Protein AF-A0A397I350-F1 (afdb_monomer)

pLDDT: mean 71.5, std 15.01, range [43.03, 94.88]

Solvent-accessible surface area (backbone atoms only — not comparable to full-atom values): 10142 Å² total; per-residue (Å²): 138,78,86,78,77,56,68,68,60,55,52,50,53,50,51,50,51,52,52,53,51,51,56,48,51,50,53,51,50,52,52,51,51,51,51,54,51,53,51,54,49,52,55,50,49,52,50,50,55,54,50,50,52,49,52,60,62,49,50,60,60,52,48,54,55,50,51,53,52,50,52,51,53,52,51,52,52,52,51,52,50,52,50,51,52,48,53,64,70,64,60,70,83,87,69,92,75,95,54,76,67,58,59,55,55,52,58,52,52,68,69,58,64,82,59,59,88,82,38,80,81,61,53,72,74,68,62,76,71,84,76,71,80,68,65,93,42,78,69,55,56,56,69,74,42,55,100,83,58,72,94,60,84,90,72,82,81,95,68,82,92,80,123

Mean predicted aligned error: 22.01 Å

Foldseek 3Di:
DDDPPDPVVVVVVVVVVVVVVVVVVVVVVVVVVVVVVVVVVVVVVVCCVVVVVVVVVVVVVVVVVVVVVVVVVVVVVVVVVVVVVVCVVPPDPDDDDPDVVVVVVVVVVVVVVVCQVPPPVSVVVVPPPPPPPPPPDLVVVVVPDPPPDDSDDDDDDPDDPPD

Sequence (163 aa):
MGPRLDVDSIDLVSRYHLHSSIQQLEREGDALLTSIHVNRAGWGALCVAGGGAYYFAKTSINADRASRYEAELKKKAQLAAIEAEHRRQSQPTKAPSENPNLQRANMARFQSATDDVASPSAEAGHDPAPTRHEPETEAERVLEKGKYEAAQPFRPPRGNRLG

InterPro domains:
  IPR031833 Protein of unknown function DUF4748 [PF15932] (42-85)

Structure (mmCIF, N/CA/C/O backbone):
data_AF-A0A397I350-F1
#
_entry.id   AF-A0A397I350-F1
#
loop_
_atom_site.group_PDB
_atom_site.id
_atom_site.type_symbol
_atom_site.label_atom_id
_atom_site.label_alt_id
_atom_site.label_comp_id
_atom_site.label_asym_id
_atom_site.label_entity_id
_atom_site.label_seq_id
_atom_site.pdbx_PDB_ins_code
_atom_site.Cartn_x
_atom_site.Cartn_y
_atom_site.Cartn_z
_atom_site.occupancy
_atom_site.B_iso_or_equiv
_atom_site.auth_seq_id
_atom_site.auth_comp_id
_atom_site.auth_asym_id
_atom_site.auth_atom_id
_atom_site.pdbx_PDB_model_num
ATOM 1 N N . MET A 1 1 ? 47.555 4.275 -63.536 1.00 43.03 1 MET A N 1
ATOM 2 C CA . MET A 1 1 ? 46.091 4.469 -63.597 1.00 43.03 1 MET A CA 1
ATOM 3 C C . MET A 1 1 ? 45.511 4.019 -62.267 1.00 43.03 1 MET A C 1
ATOM 5 O O . MET A 1 1 ? 45.354 2.827 -62.060 1.00 43.03 1 MET A O 1
ATOM 9 N N . GLY A 1 2 ? 45.334 4.946 -61.324 1.00 50.94 2 GLY A N 1
ATOM 10 C CA . GLY A 1 2 ? 44.678 4.651 -60.046 1.00 50.94 2 GLY A CA 1
ATOM 11 C C . GLY A 1 2 ? 43.160 4.804 -60.192 1.00 50.94 2 GLY A C 1
ATOM 12 O O . GLY A 1 2 ? 42.739 5.703 -60.926 1.00 50.94 2 GLY A O 1
ATOM 13 N N . PRO A 1 3 ? 42.341 3.950 -59.557 1.00 62.75 3 PRO A N 1
ATOM 14 C CA . PRO A 1 3 ? 40.891 4.048 -59.652 1.00 62.75 3 PRO A CA 1
ATOM 15 C C . PRO A 1 3 ? 40.417 5.344 -58.984 1.00 62.75 3 PRO A C 1
ATOM 17 O O . PRO A 1 3 ? 40.676 5.589 -57.807 1.00 62.75 3 PRO A O 1
ATOM 20 N N . ARG A 1 4 ? 39.744 6.195 -59.761 1.00 61.44 4 ARG A N 1
ATOM 21 C CA . ARG A 1 4 ? 39.063 7.394 -59.272 1.00 61.44 4 ARG A CA 1
ATOM 22 C C . ARG A 1 4 ? 37.806 6.903 -58.556 1.00 61.44 4 ARG A C 1
ATOM 24 O O . ARG A 1 4 ? 36.849 6.521 -59.219 1.00 61.44 4 ARG A O 1
ATOM 31 N N . LEU A 1 5 ? 37.863 6.797 -57.229 1.00 65.88 5 LEU A N 1
ATOM 32 C CA . LEU A 1 5 ? 36.687 6.457 -56.431 1.00 65.88 5 LEU A CA 1
ATOM 33 C C . LEU A 1 5 ? 35.623 7.525 -56.681 1.00 65.88 5 LEU A C 1
ATOM 35 O O . LEU A 1 5 ? 35.894 8.720 -56.551 1.00 65.88 5 LEU A O 1
ATOM 39 N N . ASP A 1 6 ? 34.455 7.068 -57.112 1.00 77.56 6 ASP A N 1
ATOM 40 C CA . ASP A 1 6 ? 33.327 7.918 -57.448 1.00 77.56 6 ASP A CA 1
ATOM 41 C C . ASP A 1 6 ? 32.812 8.588 -56.168 1.00 77.56 6 ASP A C 1
ATOM 43 O O . ASP A 1 6 ? 32.525 7.912 -55.174 1.00 77.56 6 ASP A O 1
ATOM 47 N N . VAL A 1 7 ? 32.760 9.918 -56.159 1.00 72.19 7 VAL A N 1
ATOM 48 C CA . VAL A 1 7 ? 32.382 10.725 -54.983 1.00 72.19 7 VAL A CA 1
ATOM 49 C C . VAL A 1 7 ? 30.981 10.370 -54.477 1.00 72.19 7 VAL A C 1
ATOM 51 O O . VAL A 1 7 ? 30.748 10.360 -53.267 1.00 72.19 7 VAL A O 1
ATOM 54 N N . ASP A 1 8 ? 30.096 9.953 -55.380 1.00 79.50 8 ASP A N 1
ATOM 55 C CA . ASP A 1 8 ? 28.738 9.503 -55.068 1.00 79.50 8 ASP A CA 1
ATOM 56 C C . ASP A 1 8 ? 28.724 8.189 -54.273 1.00 79.50 8 ASP A C 1
ATOM 58 O O . ASP A 1 8 ? 27.869 7.969 -53.410 1.00 79.50 8 ASP A O 1
ATOM 62 N N . SER A 1 9 ? 29.715 7.324 -54.507 1.00 80.00 9 SER A N 1
ATOM 63 C CA . SER A 1 9 ? 29.848 6.049 -53.801 1.00 80.00 9 SER A CA 1
ATOM 64 C C . SER A 1 9 ? 30.319 6.249 -52.360 1.00 80.00 9 SER A C 1
ATOM 66 O O . SER A 1 9 ? 29.912 5.504 -51.468 1.00 80.00 9 SER A O 1
ATOM 68 N N . ILE A 1 10 ? 31.150 7.265 -52.117 1.00 76.75 10 ILE A N 1
ATOM 69 C CA . ILE A 1 10 ? 31.602 7.639 -50.771 1.00 76.75 10 ILE A CA 1
ATOM 70 C C . ILE A 1 10 ? 30.438 8.257 -49.981 1.00 76.75 10 ILE A C 1
ATOM 72 O O . ILE A 1 10 ? 30.231 7.919 -48.813 1.00 76.75 10 ILE A O 1
ATOM 76 N N . ASP A 1 11 ? 29.632 9.100 -50.628 1.00 85.75 11 ASP A N 1
ATOM 77 C CA . ASP A 1 11 ? 28.479 9.760 -50.010 1.00 85.75 11 ASP A CA 1
ATOM 78 C C . ASP A 1 11 ? 27.361 8.763 -49.641 1.00 85.75 11 ASP A C 1
ATOM 80 O O . ASP A 1 11 ? 26.754 8.845 -48.571 1.00 85.75 11 ASP A O 1
ATOM 84 N N . LEU A 1 12 ? 27.128 7.740 -50.473 1.00 85.69 12 LEU A N 1
ATOM 85 C CA . LEU A 1 12 ? 26.161 6.676 -50.182 1.00 85.69 12 LEU A CA 1
ATOM 86 C C . LEU A 1 12 ? 26.563 5.820 -48.971 1.00 85.69 12 LEU A C 1
AT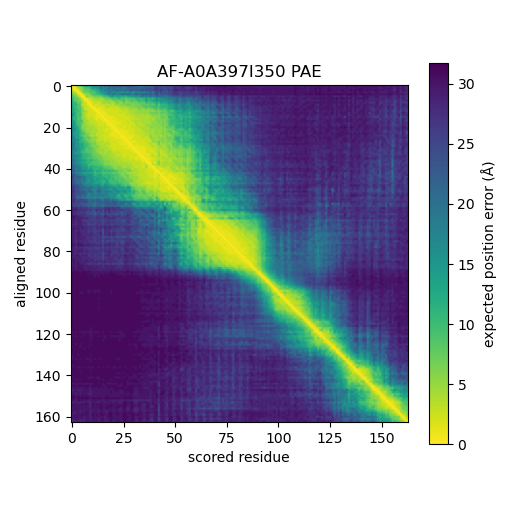OM 88 O O . LEU A 1 12 ? 25.720 5.517 -48.125 1.00 85.69 12 LEU A O 1
ATOM 92 N N . VAL A 1 13 ? 27.844 5.461 -48.863 1.00 88.94 13 VAL A N 1
ATOM 93 C CA . VAL A 1 13 ? 28.375 4.691 -47.726 1.00 88.94 13 VAL A CA 1
ATOM 94 C C . VAL A 1 13 ? 28.292 5.508 -46.436 1.00 88.94 13 VAL A C 1
ATOM 96 O O . VAL A 1 13 ? 27.868 4.989 -45.404 1.00 88.94 13 VAL A O 1
ATOM 99 N N . SER A 1 14 ? 28.613 6.802 -46.502 1.00 89.50 14 SER A N 1
ATOM 100 C CA . SER A 1 14 ? 28.480 7.720 -45.367 1.00 89.50 14 SER A CA 1
ATOM 101 C C . SER A 1 14 ? 27.023 7.841 -44.900 1.00 89.50 14 SER A C 1
ATOM 103 O O . SER A 1 14 ? 26.737 7.700 -43.710 1.00 89.50 14 SER A O 1
ATOM 105 N N . ARG A 1 15 ? 26.072 7.991 -45.837 1.00 91.06 15 ARG A N 1
ATOM 106 C CA . ARG A 1 15 ? 24.629 7.997 -45.536 1.00 91.06 15 ARG A CA 1
ATOM 107 C C . ARG A 1 15 ? 24.144 6.686 -44.921 1.00 91.06 15 ARG A C 1
ATOM 109 O O . ARG A 1 15 ? 23.367 6.722 -43.968 1.00 91.06 15 ARG A O 1
ATOM 116 N N . TYR A 1 16 ? 24.603 5.542 -45.427 1.00 90.50 16 TYR A N 1
ATOM 117 C CA . TYR A 1 16 ? 24.249 4.236 -44.870 1.00 90.50 16 TYR A CA 1
ATOM 118 C C . TYR A 1 16 ? 24.752 4.085 -43.431 1.00 90.50 16 TYR A C 1
ATOM 120 O O . TYR A 1 16 ? 23.990 3.693 -42.547 1.00 90.50 16 TYR A O 1
ATOM 128 N N . HIS A 1 17 ? 26.009 4.460 -43.174 1.00 93.62 17 HIS A N 1
ATOM 129 C CA . HIS A 1 17 ? 26.563 4.434 -41.825 1.00 93.62 17 HIS A CA 1
ATOM 130 C C . HIS A 1 17 ? 25.813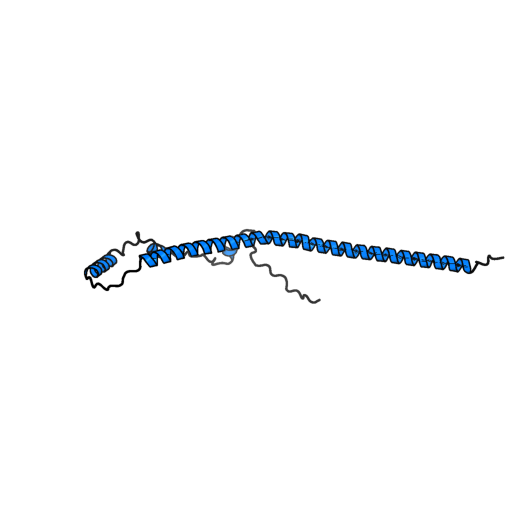 5.374 -40.886 1.00 93.62 17 HIS A C 1
ATOM 132 O O . HIS A 1 17 ? 25.446 4.952 -39.792 1.00 93.62 17 HIS A O 1
ATOM 138 N N . LEU A 1 18 ? 25.503 6.597 -41.322 1.00 88.94 18 LEU A N 1
ATOM 139 C CA . LEU A 1 18 ? 24.728 7.545 -40.526 1.00 88.94 18 LEU A CA 1
ATOM 140 C C . LEU A 1 18 ? 23.350 6.978 -40.156 1.00 88.94 18 LEU A C 1
ATOM 142 O O . LEU A 1 18 ? 22.964 7.015 -38.992 1.00 88.94 18 LEU A O 1
ATOM 146 N N . HIS A 1 19 ? 22.641 6.387 -41.119 1.00 92.31 19 HIS A N 1
ATOM 147 C CA . HIS A 1 19 ? 21.329 5.789 -40.882 1.00 92.31 19 HIS A CA 1
ATOM 148 C C . HIS A 1 19 ? 21.406 4.560 -39.961 1.00 92.31 19 HIS A C 1
ATOM 150 O O . HIS A 1 19 ? 20.576 4.402 -39.069 1.00 92.31 19 HIS A O 1
ATOM 156 N N . SER A 1 20 ? 22.437 3.721 -40.118 1.00 92.06 20 SER A N 1
ATOM 157 C CA . SER A 1 20 ? 22.676 2.576 -39.230 1.00 92.06 20 SER A CA 1
ATOM 158 C C . SER A 1 20 ? 22.976 3.007 -37.789 1.00 92.06 20 SER A C 1
ATOM 160 O O . SER A 1 20 ? 22.449 2.411 -36.851 1.00 92.06 20 SER A O 1
ATOM 162 N N . SER A 1 21 ? 23.743 4.088 -37.611 1.00 92.62 21 SER A N 1
ATOM 163 C CA . SER A 1 21 ? 24.037 4.672 -36.301 1.00 92.62 21 SER A CA 1
ATOM 164 C C . SER A 1 21 ? 22.784 5.254 -35.650 1.00 92.62 21 SER A C 1
ATOM 166 O O . SER A 1 21 ? 22.564 5.036 -34.463 1.00 92.62 21 SER A O 1
ATOM 168 N N . ILE A 1 22 ? 21.926 5.932 -36.421 1.00 89.94 22 ILE A N 1
ATOM 169 C CA . ILE A 1 22 ? 20.642 6.456 -35.931 1.00 89.94 22 ILE A CA 1
ATOM 170 C C . ILE A 1 22 ? 19.735 5.311 -35.466 1.00 89.94 22 ILE A C 1
ATOM 172 O O . ILE A 1 22 ? 19.247 5.340 -34.340 1.00 89.94 22 ILE A O 1
ATOM 176 N N . GLN A 1 23 ? 19.587 4.253 -36.268 1.00 90.94 23 GLN A N 1
ATOM 177 C CA . GLN A 1 23 ? 18.773 3.097 -35.876 1.00 90.94 23 GLN A CA 1
ATOM 178 C C . GLN A 1 23 ? 19.327 2.341 -34.664 1.00 90.94 23 GLN A C 1
ATOM 180 O O . GLN A 1 23 ? 18.581 1.689 -33.932 1.00 90.94 23 GLN A O 1
ATOM 185 N N . GLN A 1 24 ? 20.640 2.373 -34.446 1.00 89.69 24 GLN A N 1
ATOM 186 C CA . GLN A 1 24 ? 21.225 1.782 -33.249 1.00 89.69 24 GLN A CA 1
ATOM 187 C C . GLN A 1 24 ? 20.922 2.621 -32.004 1.00 89.69 24 GLN A C 1
ATOM 189 O O . GLN A 1 24 ? 20.509 2.058 -30.994 1.00 89.69 24 GLN A O 1
ATOM 194 N N . LEU A 1 25 ? 21.020 3.948 -32.108 1.00 89.75 25 LEU A N 1
ATOM 195 C CA . LEU A 1 25 ? 20.675 4.868 -31.022 1.00 89.75 25 LEU A CA 1
ATOM 196 C C . LEU A 1 25 ? 19.192 4.795 -30.636 1.00 89.75 25 LEU A C 1
ATOM 198 O O . LEU A 1 25 ? 18.876 4.825 -29.450 1.00 89.75 25 LEU A O 1
ATOM 202 N N . GLU A 1 26 ? 18.284 4.652 -31.604 1.00 94.06 26 GLU A N 1
ATOM 203 C CA . GLU A 1 26 ? 16.849 4.476 -31.329 1.00 94.06 26 GLU A CA 1
ATOM 204 C C . GLU A 1 26 ? 16.573 3.165 -30.583 1.00 94.06 26 GLU A C 1
ATOM 206 O O . GLU A 1 26 ? 15.888 3.168 -29.563 1.00 94.06 26 GLU A O 1
ATOM 211 N N . ARG A 1 27 ? 17.182 2.050 -31.016 1.00 94.25 27 ARG A N 1
ATOM 212 C CA . ARG A 1 27 ? 17.032 0.751 -30.336 1.00 94.25 27 ARG A CA 1
ATOM 213 C C . ARG A 1 27 ? 17.597 0.760 -28.921 1.00 94.25 27 ARG A C 1
ATOM 215 O O . ARG A 1 27 ? 17.000 0.175 -28.020 1.00 94.25 27 ARG A O 1
ATOM 222 N N . GLU A 1 28 ? 18.743 1.400 -28.723 1.00 94.88 28 GLU A N 1
ATOM 223 C CA . GLU A 1 28 ? 19.330 1.569 -27.395 1.00 94.88 28 GLU A CA 1
ATOM 224 C C . GLU A 1 28 ? 18.443 2.459 -26.515 1.00 94.88 28 GLU A C 1
ATOM 226 O O . GLU A 1 28 ? 18.191 2.119 -25.358 1.00 94.88 28 GLU A O 1
ATOM 231 N N . GLY A 1 29 ? 17.896 3.543 -27.072 1.00 91.94 29 GLY A N 1
ATOM 232 C CA . GLY A 1 29 ? 16.932 4.410 -26.397 1.00 91.94 29 GLY A CA 1
ATOM 233 C C . GLY A 1 29 ? 15.685 3.654 -25.937 1.00 91.94 29 GLY A C 1
ATOM 234 O O . GLY A 1 29 ? 15.343 3.692 -24.753 1.00 91.94 29 GLY A O 1
ATOM 235 N N . ASP A 1 30 ? 15.051 2.903 -26.836 1.00 94.56 30 ASP A N 1
ATOM 236 C CA . ASP A 1 30 ? 13.865 2.099 -26.533 1.00 94.56 30 ASP A CA 1
ATOM 237 C C . ASP A 1 30 ? 14.157 1.021 -25.481 1.00 94.56 30 ASP A C 1
ATOM 239 O O . ASP A 1 30 ? 13.389 0.850 -24.528 1.00 94.56 30 ASP A O 1
ATOM 243 N N . ALA A 1 31 ? 15.303 0.339 -25.588 1.00 92.69 31 ALA A N 1
ATOM 244 C CA . ALA A 1 31 ? 15.728 -0.674 -24.625 1.00 92.69 31 ALA A CA 1
ATOM 245 C C . ALA A 1 31 ? 15.910 -0.081 -23.216 1.00 92.69 31 ALA A C 1
ATOM 247 O O . ALA A 1 31 ? 15.424 -0.642 -22.225 1.00 92.69 31 ALA A O 1
ATOM 248 N N . LEU A 1 32 ? 16.547 1.087 -23.112 1.00 92.56 32 LEU A N 1
ATOM 249 C CA . LEU A 1 32 ? 16.725 1.784 -21.840 1.00 92.56 32 LEU A CA 1
ATOM 250 C C . LEU A 1 32 ? 15.390 2.244 -21.254 1.00 92.56 32 LEU A C 1
ATOM 252 O O . LEU A 1 32 ? 15.148 2.052 -20.058 1.00 92.56 32 LEU A O 1
ATOM 256 N N . LEU A 1 33 ? 14.494 2.781 -22.084 1.00 90.62 33 LEU A N 1
ATOM 257 C CA . LEU A 1 33 ? 13.152 3.152 -21.650 1.00 90.62 33 LEU A CA 1
ATOM 258 C C . LEU A 1 33 ? 12.394 1.929 -21.131 1.00 90.62 33 LEU A C 1
ATOM 260 O O . LEU A 1 33 ? 11.857 1.991 -20.025 1.00 90.62 33 LEU A O 1
ATOM 264 N N . THR A 1 34 ? 12.385 0.799 -21.843 1.00 91.19 34 THR A N 1
ATOM 265 C CA . THR A 1 34 ? 11.743 -0.425 -21.331 1.00 91.19 34 THR A CA 1
ATOM 266 C C . THR A 1 34 ? 12.329 -0.876 -19.996 1.00 91.19 34 THR A C 1
ATOM 268 O O . THR A 1 34 ? 11.560 -1.147 -19.076 1.00 91.19 34 THR A O 1
ATOM 271 N N . SER A 1 35 ? 13.657 -0.868 -19.840 1.00 91.50 35 SER A N 1
ATOM 272 C CA . SER A 1 35 ? 14.339 -1.230 -18.588 1.00 91.50 35 SER A CA 1
ATOM 273 C C . SER A 1 35 ? 13.910 -0.350 -17.402 1.00 91.50 35 SER A C 1
ATOM 275 O O . SER A 1 35 ? 13.582 -0.846 -16.320 1.00 91.50 35 SER A O 1
ATOM 277 N N . ILE A 1 36 ? 13.821 0.967 -17.607 1.00 92.38 36 ILE A N 1
ATOM 278 C CA . ILE A 1 36 ? 13.378 1.916 -16.575 1.00 92.38 36 ILE A CA 1
ATOM 279 C C . ILE A 1 36 ? 11.918 1.662 -16.178 1.00 92.38 36 ILE A C 1
ATOM 281 O O . ILE A 1 36 ? 11.590 1.687 -14.986 1.00 92.38 36 ILE A O 1
ATOM 285 N N . HIS A 1 37 ? 11.039 1.401 -17.151 1.00 91.50 37 HIS A N 1
ATOM 286 C CA . HIS A 1 37 ? 9.624 1.136 -16.888 1.00 91.50 37 HIS A CA 1
ATOM 287 C C . HIS A 1 37 ? 9.414 -0.182 -16.141 1.00 91.50 37 HIS A C 1
ATOM 289 O O . HIS A 1 37 ? 8.668 -0.191 -15.161 1.00 91.50 37 HIS A O 1
ATOM 295 N N . VAL A 1 38 ? 10.090 -1.269 -16.535 1.00 89.38 38 VAL A N 1
ATOM 296 C CA . VAL A 1 38 ? 9.963 -2.561 -15.835 1.00 89.38 38 VAL A CA 1
ATOM 297 C C . VAL A 1 38 ? 10.525 -2.494 -14.418 1.00 89.38 38 VAL A C 1
ATOM 299 O O . VAL A 1 38 ? 9.920 -3.043 -13.501 1.00 89.38 38 VAL A O 1
ATOM 302 N N . ASN A 1 39 ? 11.615 -1.753 -14.204 1.00 92.00 39 ASN A N 1
ATOM 303 C CA . ASN A 1 39 ? 12.181 -1.543 -12.876 1.00 92.00 39 ASN A CA 1
ATOM 304 C C . ASN A 1 39 ? 11.192 -0.762 -11.988 1.00 92.00 39 ASN A C 1
ATOM 306 O O . ASN A 1 39 ? 10.792 -1.243 -10.929 1.00 92.00 39 ASN A O 1
ATOM 310 N N . ARG A 1 40 ? 10.687 0.393 -12.455 1.00 91.50 40 ARG A N 1
ATOM 311 C CA . ARG A 1 40 ? 9.677 1.193 -11.728 1.00 91.50 40 ARG A CA 1
ATOM 312 C C . ARG A 1 40 ? 8.391 0.418 -11.447 1.00 91.50 40 ARG A C 1
ATOM 314 O O . ARG A 1 40 ? 7.862 0.517 -10.341 1.00 91.50 40 ARG A O 1
ATOM 321 N N . ALA A 1 41 ? 7.896 -0.344 -12.419 1.00 91.69 41 ALA A N 1
ATOM 322 C CA . ALA A 1 41 ? 6.716 -1.184 -12.243 1.00 91.69 41 ALA A CA 1
ATOM 323 C C . ALA A 1 41 ? 6.964 -2.296 -11.210 1.00 91.69 41 ALA A C 1
ATOM 325 O O . ALA A 1 41 ? 6.116 -2.516 -10.348 1.00 91.69 41 ALA A O 1
ATOM 326 N N . GLY A 1 42 ? 8.137 -2.939 -11.235 1.00 91.62 42 GLY A N 1
ATOM 327 C CA . GLY A 1 42 ? 8.530 -3.965 -10.266 1.00 91.62 42 GLY A CA 1
ATOM 328 C C . GLY A 1 42 ? 8.585 -3.442 -8.828 1.00 91.62 42 GLY A C 1
ATOM 329 O O . GLY A 1 42 ? 7.985 -4.038 -7.932 1.00 91.62 42 GLY A O 1
ATOM 330 N N . TRP A 1 43 ? 9.220 -2.288 -8.599 1.00 91.75 43 TRP A N 1
ATOM 331 C CA . TRP A 1 43 ? 9.237 -1.648 -7.275 1.00 91.75 43 TRP A CA 1
ATOM 332 C C . TRP A 1 43 ? 7.845 -1.194 -6.825 1.00 91.75 43 TRP A C 1
ATOM 334 O O . TRP A 1 43 ? 7.484 -1.370 -5.661 1.00 91.75 43 TRP A O 1
ATOM 344 N N . GLY A 1 44 ? 7.038 -0.654 -7.743 1.00 93.38 44 GLY A N 1
ATOM 345 C CA . GLY A 1 44 ? 5.647 -0.295 -7.465 1.00 93.38 44 GLY A CA 1
ATOM 346 C C . GLY A 1 44 ? 4.816 -1.500 -7.016 1.00 93.38 44 GLY A C 1
ATOM 347 O O . GLY A 1 44 ? 4.120 -1.427 -6.003 1.00 93.38 44 GLY A O 1
ATOM 348 N N . ALA A 1 45 ? 4.944 -2.632 -7.713 1.00 91.50 45 ALA A N 1
ATOM 349 C CA . ALA A 1 45 ? 4.265 -3.876 -7.365 1.00 91.50 45 ALA A CA 1
ATOM 350 C C . ALA A 1 45 ? 4.702 -4.416 -5.993 1.00 91.50 45 ALA A C 1
ATOM 352 O O . ALA A 1 45 ? 3.849 -4.840 -5.215 1.00 91.50 45 ALA A O 1
ATOM 353 N N . LEU A 1 46 ? 5.997 -4.340 -5.656 1.00 91.06 46 LEU A N 1
ATOM 354 C CA . LEU A 1 46 ? 6.511 -4.744 -4.341 1.00 91.06 46 LEU A CA 1
ATOM 355 C C . LEU A 1 46 ? 5.867 -3.935 -3.203 1.00 91.06 46 LEU A C 1
ATOM 357 O O . LEU A 1 46 ? 5.416 -4.512 -2.211 1.00 91.06 46 LEU A O 1
ATOM 361 N N . CYS A 1 47 ? 5.774 -2.611 -3.357 1.00 90.75 47 CYS A N 1
ATOM 362 C CA . CYS A 1 47 ? 5.138 -1.734 -2.371 1.00 90.75 47 CYS A CA 1
ATOM 363 C C . CYS A 1 47 ? 3.643 -2.027 -2.214 1.00 90.75 47 CYS A C 1
ATOM 365 O O . CYS A 1 47 ? 3.144 -2.073 -1.090 1.00 90.75 47 CYS A O 1
ATOM 367 N N . VAL A 1 48 ? 2.926 -2.247 -3.319 1.00 91.19 48 VAL A N 1
ATOM 368 C CA . VAL A 1 48 ? 1.491 -2.567 -3.287 1.00 91.19 48 VAL A CA 1
ATOM 369 C C . VAL A 1 48 ? 1.248 -3.939 -2.657 1.00 91.19 48 VAL A C 1
ATOM 371 O O . VAL A 1 48 ? 0.372 -4.063 -1.805 1.00 91.19 48 VAL A O 1
ATOM 374 N N . ALA A 1 49 ? 2.045 -4.952 -3.003 1.00 90.06 49 ALA A N 1
ATOM 375 C CA . ALA A 1 49 ? 1.937 -6.287 -2.421 1.00 90.06 49 ALA A CA 1
ATOM 376 C C . ALA A 1 49 ? 2.232 -6.280 -0.909 1.00 90.06 49 ALA A C 1
ATOM 378 O O . ALA A 1 49 ? 1.449 -6.814 -0.122 1.00 90.06 49 ALA A O 1
ATOM 379 N N . GLY A 1 50 ? 3.319 -5.624 -0.482 1.00 86.19 50 GLY A N 1
ATOM 380 C CA . GLY A 1 50 ? 3.681 -5.506 0.934 1.00 86.19 50 GLY A CA 1
ATOM 381 C C . GLY A 1 50 ? 2.706 -4.638 1.739 1.00 86.19 50 GLY A C 1
ATOM 382 O O . GLY A 1 50 ? 2.285 -5.018 2.832 1.00 86.19 50 GLY A O 1
ATOM 383 N N . GLY A 1 51 ? 2.293 -3.494 1.188 1.00 84.62 51 GLY A N 1
ATOM 384 C CA . GLY A 1 51 ? 1.313 -2.596 1.804 1.00 84.62 51 GLY A CA 1
ATOM 385 C C . GLY A 1 51 ? -0.083 -3.216 1.904 1.00 84.62 51 GLY A C 1
ATOM 386 O O . GLY A 1 51 ? -0.749 -3.065 2.928 1.00 84.62 51 GLY A O 1
ATOM 387 N N . GLY A 1 52 ? -0.503 -3.972 0.886 1.00 80.62 52 GLY A N 1
ATOM 388 C CA . GLY A 1 52 ? -1.749 -4.737 0.900 1.00 80.62 52 GLY A CA 1
ATOM 389 C C . GLY A 1 52 ? -1.754 -5.817 1.984 1.00 80.62 52 GLY A C 1
ATOM 390 O O . GLY A 1 52 ? -2.710 -5.908 2.757 1.00 80.62 52 GLY A O 1
ATOM 391 N N . ALA A 1 53 ? -0.656 -6.569 2.117 1.00 75.44 53 ALA A N 1
ATOM 392 C CA . ALA A 1 53 ? -0.494 -7.552 3.189 1.00 75.44 53 ALA A CA 1
ATOM 393 C C . ALA A 1 53 ? -0.520 -6.900 4.586 1.00 75.44 53 ALA A C 1
ATOM 395 O O . ALA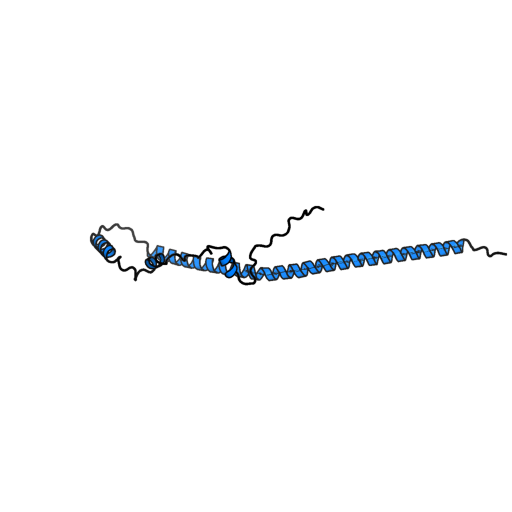 A 1 53 ? -1.161 -7.421 5.500 1.00 75.44 53 ALA A O 1
ATOM 396 N N . TYR A 1 54 ? 0.109 -5.729 4.748 1.00 75.56 54 TYR A N 1
ATOM 397 C CA . TYR A 1 54 ? 0.064 -4.959 5.997 1.00 75.56 54 TYR A CA 1
ATOM 398 C C . TYR A 1 54 ? -1.353 -4.484 6.343 1.00 75.56 54 TYR A C 1
ATOM 400 O O . TYR A 1 54 ? -1.754 -4.548 7.506 1.00 75.56 54 TYR A O 1
ATOM 408 N N . TYR A 1 55 ? -2.127 -4.032 5.352 1.00 73.25 55 TYR A N 1
ATOM 409 C CA . TYR A 1 55 ? -3.496 -3.569 5.576 1.00 73.25 55 TYR A CA 1
ATOM 410 C C . TYR A 1 55 ? -4.393 -4.699 6.090 1.00 73.25 55 TYR A C 1
ATOM 412 O O . TYR A 1 55 ? -5.049 -4.526 7.118 1.00 73.25 55 TYR A O 1
ATOM 420 N N . PHE A 1 56 ? -4.349 -5.870 5.446 1.00 64.81 56 PHE A N 1
ATOM 421 C CA . PHE A 1 56 ? -5.126 -7.039 5.867 1.00 64.81 56 PHE A CA 1
ATOM 422 C C . PHE A 1 56 ? -4.684 -7.569 7.241 1.00 64.81 56 PHE A C 1
ATOM 424 O O . PHE A 1 56 ? -5.518 -7.882 8.091 1.00 64.81 56 PHE A O 1
ATOM 431 N N . ALA A 1 57 ? -3.375 -7.586 7.517 1.00 67.81 57 ALA A N 1
ATOM 432 C CA . ALA A 1 57 ? -2.851 -7.982 8.825 1.00 67.81 57 ALA A CA 1
ATOM 433 C C . ALA A 1 57 ? -3.250 -7.012 9.954 1.00 67.81 57 ALA A C 1
ATOM 435 O O . ALA A 1 57 ? -3.410 -7.425 11.101 1.00 67.81 57 ALA A O 1
ATOM 436 N N . LYS A 1 58 ? -3.434 -5.719 9.657 1.00 60.25 58 LYS A N 1
ATOM 437 C CA . LYS A 1 58 ? -3.818 -4.712 10.658 1.00 60.25 58 LYS A CA 1
ATOM 438 C C . LYS A 1 58 ? -5.321 -4.694 10.950 1.00 60.25 58 LYS A C 1
ATOM 440 O O . LYS A 1 58 ? -5.721 -4.241 12.023 1.00 60.25 58 LYS A O 1
ATOM 445 N N . THR A 1 59 ? -6.154 -5.205 10.039 1.00 60.38 59 THR A N 1
ATOM 446 C CA . THR A 1 59 ? -7.611 -5.270 10.231 1.00 60.38 59 THR A CA 1
ATOM 447 C C . THR A 1 59 ? -7.994 -6.187 11.397 1.00 60.38 59 THR A C 1
ATOM 449 O O . THR A 1 59 ? -8.852 -5.822 12.198 1.00 60.38 59 THR A O 1
ATOM 452 N N . SER A 1 60 ? -7.316 -7.328 11.562 1.00 55.84 60 SER A N 1
ATOM 453 C CA . SER A 1 60 ? -7.605 -8.285 12.644 1.00 55.84 60 SER A CA 1
ATOM 454 C C . SER A 1 60 ? -7.287 -7.732 14.041 1.00 55.84 60 SER A C 1
ATOM 456 O O . SER A 1 60 ? -8.022 -7.989 14.990 1.00 55.84 60 SER A O 1
ATOM 458 N N . ILE A 1 61 ? -6.251 -6.893 14.165 1.00 56.00 61 ILE A N 1
ATOM 459 C CA . ILE A 1 61 ? -5.858 -6.254 15.434 1.00 56.00 61 ILE A CA 1
ATOM 460 C C . ILE A 1 61 ? -6.875 -5.188 15.857 1.00 56.00 61 ILE A C 1
ATOM 462 O O . ILE A 1 61 ? -7.169 -5.030 17.044 1.00 56.00 61 ILE A O 1
ATOM 466 N N . ASN A 1 62 ? -7.411 -4.435 14.894 1.00 59.16 62 ASN A N 1
ATOM 467 C CA . ASN A 1 62 ? -8.400 -3.401 15.184 1.00 59.16 62 ASN A CA 1
ATOM 468 C C . ASN A 1 62 ? -9.781 -4.004 15.483 1.00 59.16 62 ASN A C 1
ATOM 470 O O . ASN A 1 62 ? -10.511 -3.466 16.311 1.00 59.16 62 ASN A O 1
ATOM 474 N N . ALA A 1 63 ? -10.104 -5.146 14.869 1.00 61.00 63 ALA A N 1
ATOM 475 C CA . ALA A 1 63 ? -11.316 -5.905 15.161 1.00 61.00 63 ALA A CA 1
ATOM 476 C C . ALA A 1 63 ? -11.330 -6.438 16.604 1.00 61.00 63 ALA A C 1
ATOM 478 O O . ALA A 1 63 ? -12.355 -6.334 17.274 1.00 61.00 63 ALA A O 1
ATOM 479 N N . ASP A 1 64 ? -10.195 -6.924 17.123 1.00 59.88 64 ASP A N 1
ATOM 480 C CA . ASP A 1 64 ? -10.118 -7.396 18.513 1.00 59.88 64 ASP A CA 1
ATOM 481 C C . ASP A 1 64 ? -10.388 -6.255 19.511 1.00 59.88 64 ASP A C 1
ATOM 483 O O . ASP A 1 64 ? -11.242 -6.382 20.392 1.00 59.88 64 ASP A O 1
ATOM 487 N N . ARG A 1 65 ? -9.764 -5.084 19.310 1.00 63.78 65 ARG A N 1
ATOM 488 C CA . ARG A 1 65 ? 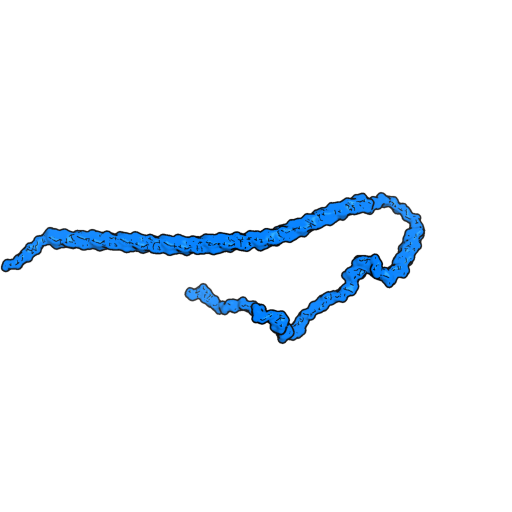-9.995 -3.898 20.161 1.00 63.78 65 ARG A CA 1
ATOM 489 C C . ARG A 1 65 ? -11.418 -3.357 20.049 1.00 63.78 65 ARG A C 1
ATOM 491 O O . ARG A 1 65 ? -11.993 -2.978 21.067 1.00 63.78 65 ARG A O 1
AT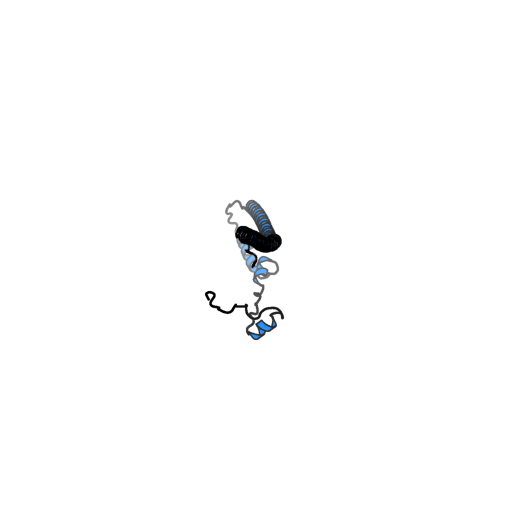OM 498 N N . ALA A 1 66 ? -11.991 -3.348 18.845 1.00 71.50 66 ALA A N 1
ATOM 499 C CA . ALA A 1 66 ? -13.382 -2.958 18.635 1.00 71.50 66 ALA A CA 1
ATOM 500 C C . ALA A 1 66 ? -14.345 -3.919 19.349 1.00 71.50 66 ALA A C 1
ATOM 502 O O . ALA A 1 66 ? -15.252 -3.467 20.040 1.00 71.50 66 ALA A O 1
ATOM 503 N N . SER A 1 67 ? -14.103 -5.233 19.279 1.00 64.31 67 SER A N 1
ATOM 504 C CA . SER A 1 67 ? -14.964 -6.230 19.926 1.00 64.31 67 SER A CA 1
ATOM 505 C C . SER A 1 67 ? -14.952 -6.127 21.457 1.00 64.31 67 SER A C 1
ATOM 507 O O . SER A 1 67 ? -16.007 -6.206 22.089 1.00 64.31 67 SER A O 1
ATOM 509 N N . ARG A 1 68 ? -13.781 -5.874 22.065 1.00 72.00 68 ARG A N 1
ATOM 510 C CA . ARG A 1 68 ? -13.667 -5.632 23.512 1.00 72.00 68 ARG A CA 1
ATOM 511 C C . ARG A 1 68 ? -14.386 -4.354 23.929 1.00 72.00 68 ARG A C 1
ATOM 513 O O . ARG A 1 68 ? -15.136 -4.373 24.902 1.00 72.00 68 ARG A O 1
ATOM 520 N N . TYR A 1 69 ? -14.215 -3.279 23.163 1.00 71.81 69 TYR A N 1
ATOM 521 C CA . TYR A 1 69 ? -14.903 -2.015 23.415 1.00 71.81 69 TYR A CA 1
ATOM 522 C C . TYR A 1 69 ? -16.431 -2.161 23.321 1.00 71.81 69 TYR A C 1
ATOM 524 O O . TYR A 1 69 ? -17.155 -1.696 24.198 1.00 71.81 69 TYR A O 1
ATOM 532 N N . GLU A 1 70 ? -16.935 -2.876 22.312 1.00 73.75 70 GLU A N 1
ATOM 533 C CA . GLU A 1 70 ? -18.366 -3.155 22.165 1.00 73.75 70 GLU A CA 1
ATOM 534 C C . GLU A 1 70 ? -18.922 -4.029 23.296 1.00 73.75 70 GLU A C 1
ATOM 536 O O . GLU A 1 70 ? -20.042 -3.800 23.762 1.00 73.75 70 GLU A O 1
ATOM 541 N N . ALA A 1 71 ? -18.158 -5.020 23.762 1.00 79.19 71 ALA A N 1
ATOM 542 C CA . ALA A 1 71 ? -18.553 -5.862 24.887 1.00 79.19 71 ALA A CA 1
ATOM 543 C C . ALA A 1 71 ? -18.657 -5.057 26.194 1.00 79.19 71 ALA A C 1
ATOM 545 O O . ALA A 1 71 ? -19.617 -5.234 26.950 1.00 79.19 71 ALA A O 1
ATOM 546 N N . GLU A 1 72 ? -17.716 -4.143 26.444 1.00 82.19 72 GLU A N 1
ATOM 547 C CA . GLU A 1 72 ? -17.762 -3.238 27.598 1.00 82.19 72 GLU A CA 1
ATOM 548 C C . GLU A 1 72 ? -18.933 -2.254 27.514 1.00 82.19 72 GLU A C 1
ATOM 550 O O . GLU A 1 72 ? -19.650 -2.066 28.499 1.00 82.19 72 GLU A O 1
ATOM 555 N N . LEU A 1 73 ? -19.196 -1.688 26.333 1.00 86.94 73 LEU A N 1
ATOM 556 C CA . LEU A 1 73 ? -20.349 -0.815 26.100 1.00 86.94 73 LEU A CA 1
ATOM 557 C C . LEU A 1 73 ? -21.677 -1.528 26.366 1.00 86.94 73 LEU A C 1
ATOM 559 O O . LEU A 1 73 ? -22.545 -0.973 27.041 1.00 86.94 73 LEU A O 1
ATOM 563 N N . LYS A 1 74 ? -21.828 -2.769 25.886 1.00 86.12 74 LYS A N 1
ATOM 564 C CA . LYS A 1 74 ? -23.032 -3.582 26.118 1.00 86.12 74 LYS A CA 1
ATOM 565 C C . LYS A 1 74 ? -23.220 -3.904 27.598 1.00 86.12 74 LYS A C 1
ATOM 567 O O . LYS A 1 74 ? -24.323 -3.727 28.111 1.00 86.12 74 LYS A O 1
ATOM 572 N N . LYS A 1 75 ? -22.157 -4.310 28.304 1.00 87.31 75 LYS A N 1
ATOM 573 C CA . LYS A 1 75 ? -22.213 -4.558 29.756 1.00 87.31 75 LYS A CA 1
ATOM 574 C C . LYS A 1 75 ? -22.590 -3.298 30.533 1.00 87.31 75 LYS A C 1
ATOM 576 O O . LYS A 1 75 ? -23.451 -3.353 31.408 1.00 87.31 75 LYS A O 1
ATOM 581 N N . LYS A 1 76 ? -21.995 -2.155 30.185 1.00 88.81 76 LYS A N 1
ATOM 582 C CA . LYS A 1 76 ? -22.308 -0.866 30.811 1.00 88.81 76 LYS A CA 1
ATOM 583 C C . LYS A 1 76 ? -23.763 -0.457 30.573 1.00 88.81 76 LYS A C 1
ATOM 585 O O . LYS A 1 76 ? -24.419 -0.006 31.506 1.00 88.81 76 LYS A O 1
ATOM 590 N N . ALA A 1 77 ? -24.279 -0.645 29.359 1.00 88.94 77 ALA A N 1
ATOM 591 C CA . ALA A 1 77 ? -25.675 -0.357 29.037 1.00 88.94 77 ALA A CA 1
ATOM 592 C C . ALA A 1 77 ? -26.652 -1.258 29.815 1.00 88.94 77 ALA A C 1
ATOM 594 O O . ALA A 1 77 ? -27.648 -0.764 30.337 1.00 88.94 77 ALA A O 1
ATOM 595 N N . GLN A 1 78 ? -26.347 -2.554 29.945 1.00 88.12 78 GLN A N 1
ATOM 596 C CA . GLN A 1 78 ? -27.160 -3.497 30.724 1.00 88.12 78 GLN A CA 1
ATOM 597 C C . GLN A 1 78 ? -27.188 -3.134 32.213 1.00 88.12 78 GLN A C 1
ATOM 599 O O . GLN A 1 78 ? -28.260 -3.084 32.809 1.00 88.12 78 GLN A O 1
ATOM 604 N N . LEU A 1 79 ? -26.032 -2.814 32.802 1.00 87.81 79 LEU A N 1
ATOM 605 C CA . LEU A 1 79 ? -25.959 -2.377 34.199 1.00 87.81 79 LEU A CA 1
ATOM 606 C C . LEU A 1 79 ? -26.713 -1.067 34.433 1.00 87.81 79 LEU A C 1
ATOM 608 O O . LEU A 1 79 ? -27.442 -0.960 35.412 1.00 87.81 79 LEU A O 1
ATOM 612 N N . ALA A 1 80 ? -26.594 -0.097 33.522 1.00 87.19 80 ALA A N 1
ATOM 613 C CA . ALA A 1 80 ? -27.330 1.161 33.619 1.00 87.19 80 ALA A CA 1
ATOM 614 C C . ALA A 1 80 ? -28.854 0.955 33.535 1.00 87.19 80 ALA A C 1
ATOM 616 O O . ALA A 1 80 ? -29.602 1.639 34.232 1.00 87.19 80 ALA A O 1
ATOM 617 N N . ALA A 1 81 ? -29.322 0.007 32.716 1.00 83.69 81 ALA A N 1
ATOM 618 C CA . ALA A 1 81 ? -30.739 -0.343 32.638 1.00 83.69 81 ALA A CA 1
ATOM 619 C C . ALA A 1 81 ? -31.242 -0.962 33.953 1.00 83.69 81 ALA A C 1
ATOM 621 O O . ALA A 1 81 ? -32.256 -0.515 34.486 1.00 83.69 81 ALA A O 1
ATOM 622 N N . ILE A 1 82 ? -30.490 -1.910 34.520 1.00 86.25 82 ILE A N 1
ATOM 623 C CA . ILE A 1 82 ? -30.821 -2.535 35.808 1.00 86.25 82 ILE A CA 1
ATOM 624 C C . ILE A 1 82 ? -30.780 -1.498 36.941 1.00 86.25 82 ILE A C 1
ATOM 626 O O . ILE A 1 82 ? -31.678 -1.477 37.779 1.00 86.25 82 ILE A O 1
ATOM 630 N N . GLU A 1 83 ? -29.794 -0.591 36.961 1.00 82.62 83 GLU A N 1
ATOM 631 C CA . GLU A 1 83 ? -29.740 0.494 37.952 1.00 82.62 83 GLU A CA 1
ATOM 632 C C . GLU A 1 83 ? -30.947 1.430 37.814 1.00 82.62 83 GLU A C 1
ATOM 634 O O . GLU A 1 83 ? -31.524 1.839 38.819 1.00 82.62 83 GLU A O 1
ATOM 639 N N . ALA A 1 84 ? -31.371 1.761 36.592 1.00 83.12 84 ALA A N 1
ATOM 640 C CA . ALA A 1 84 ? -32.543 2.601 36.364 1.00 83.12 84 ALA A CA 1
ATOM 641 C C . ALA A 1 84 ? -33.844 1.922 36.825 1.00 83.12 84 ALA A C 1
ATOM 643 O O . ALA A 1 84 ? -34.691 2.580 37.433 1.00 83.12 84 ALA A O 1
ATOM 644 N N . GLU A 1 85 ? -34.000 0.620 36.580 1.00 81.25 85 GLU A N 1
ATOM 645 C CA . GLU A 1 85 ? -35.131 -0.173 37.075 1.00 81.25 85 GLU A CA 1
ATOM 646 C C . GLU A 1 85 ? -35.119 -0.271 38.601 1.00 81.25 85 GLU A C 1
ATOM 648 O O . GLU A 1 85 ? -36.125 0.028 39.248 1.00 81.25 85 GLU A O 1
ATOM 653 N N . HIS A 1 86 ? -33.961 -0.572 39.190 1.00 79.94 86 HIS A N 1
ATOM 654 C CA . HIS A 1 86 ? -33.802 -0.612 40.636 1.00 79.94 86 HIS A CA 1
ATOM 655 C C . HIS A 1 86 ? -34.045 0.765 41.258 1.00 79.94 86 HIS A C 1
ATOM 657 O O . HIS A 1 86 ? -34.708 0.856 42.283 1.00 79.94 86 HIS A O 1
ATOM 663 N N . ARG A 1 87 ? -33.600 1.865 40.640 1.00 75.94 87 ARG A N 1
ATOM 664 C CA . ARG A 1 87 ? -33.859 3.243 41.099 1.00 75.94 87 ARG A CA 1
ATOM 665 C C . ARG A 1 87 ? -35.344 3.612 41.019 1.00 75.94 87 ARG A C 1
ATOM 667 O O . ARG A 1 87 ? -35.819 4.376 41.856 1.00 75.94 87 ARG A O 1
ATOM 674 N N . ARG A 1 88 ? -36.082 3.071 40.044 1.00 72.38 88 ARG A N 1
ATOM 675 C CA . ARG A 1 88 ? -37.545 3.222 39.947 1.00 72.38 88 ARG A CA 1
ATOM 676 C C . ARG A 1 88 ? -38.277 2.410 41.016 1.00 72.38 88 ARG A C 1
ATOM 678 O O . ARG A 1 88 ? -39.249 2.906 41.569 1.00 72.38 88 ARG A O 1
ATOM 685 N N . GLN A 1 89 ? -37.806 1.205 41.333 1.00 66.19 89 GLN A N 1
ATOM 686 C CA . GLN A 1 89 ? -38.385 0.358 42.386 1.00 66.19 89 GLN A CA 1
ATOM 687 C C . GLN A 1 89 ? -38.019 0.820 43.803 1.00 66.19 89 GLN A C 1
ATOM 689 O O . GLN A 1 89 ? -38.821 0.698 44.721 1.00 66.19 89 GLN A O 1
ATOM 694 N N . SER A 1 90 ? -36.815 1.363 43.983 1.00 56.62 90 SER A N 1
ATOM 695 C CA . SER A 1 90 ? -36.283 1.809 45.274 1.00 56.62 90 SER A CA 1
ATOM 696 C C . SER A 1 90 ? -36.598 3.264 45.598 1.00 56.62 90 SER A C 1
ATOM 698 O O . SER A 1 90 ? -36.136 3.734 46.631 1.00 56.62 90 SER A O 1
ATOM 700 N N . GLN A 1 91 ? -37.385 3.976 44.776 1.00 47.94 91 GLN A N 1
ATOM 701 C CA . GLN A 1 91 ? -37.925 5.289 45.134 1.00 47.94 91 GLN A CA 1
ATOM 702 C C . GLN A 1 91 ? -38.874 5.131 46.336 1.00 47.94 91 GLN A C 1
ATOM 704 O O . GLN A 1 91 ? -40.002 4.667 46.167 1.00 47.94 91 GLN A O 1
ATOM 709 N N . PRO A 1 92 ? -38.471 5.531 47.558 1.00 52.59 92 PRO A N 1
ATOM 710 C CA . PRO A 1 92 ? -39.374 5.575 48.687 1.00 52.59 92 PRO A CA 1
ATOM 711 C C . PRO A 1 92 ? -40.151 6.881 48.540 1.00 52.59 92 PRO A C 1
ATOM 713 O O . PRO A 1 92 ? -39.567 7.968 48.478 1.00 52.59 92 PRO A O 1
ATOM 716 N N . THR A 1 93 ? -41.473 6.796 48.494 1.00 49.16 93 THR A N 1
ATOM 717 C CA . THR A 1 93 ? -42.349 7.924 48.810 1.00 49.16 93 THR A CA 1
ATOM 718 C C . THR A 1 93 ? -41.886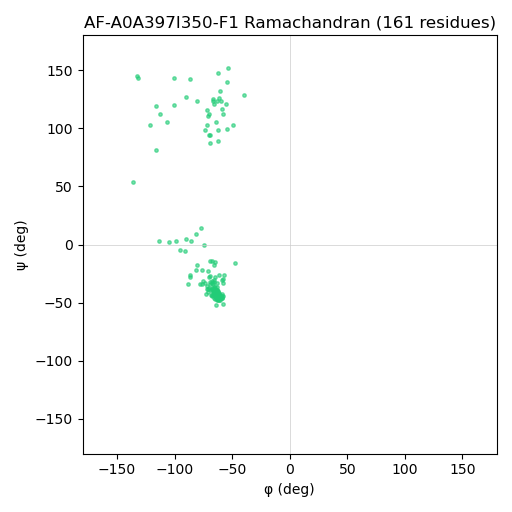 8.514 50.145 1.00 49.16 93 THR A C 1
ATOM 720 O O . THR A 1 93 ? -42.093 7.910 51.197 1.00 49.16 93 THR A O 1
ATOM 723 N N . LYS A 1 94 ? -41.178 9.650 50.111 1.00 46.09 94 LYS A N 1
ATOM 724 C CA . LYS A 1 94 ? -40.674 10.328 51.309 1.00 46.09 94 LYS A CA 1
ATOM 725 C C . LYS A 1 94 ? -41.857 10.909 52.085 1.00 46.09 94 LYS A C 1
ATOM 727 O O . LYS A 1 94 ? -42.209 12.067 51.897 1.00 46.09 94 LYS A O 1
ATOM 732 N N . ALA A 1 95 ? -42.448 10.108 52.961 1.00 50.38 95 ALA A N 1
ATOM 733 C CA . ALA A 1 95 ? -43.125 10.599 54.150 1.00 50.38 95 ALA A CA 1
ATOM 734 C C . ALA A 1 95 ? -42.149 10.406 55.326 1.00 50.38 95 ALA A C 1
ATOM 736 O O . ALA A 1 95 ? -41.712 9.275 55.555 1.00 50.38 95 ALA A O 1
ATOM 737 N N . PRO A 1 96 ? -41.741 11.462 56.049 1.00 46.56 96 PRO A N 1
ATOM 738 C CA . PRO A 1 96 ? -40.932 11.299 57.248 1.00 46.56 96 PRO A CA 1
ATOM 739 C C . PRO A 1 96 ? -41.818 10.706 58.351 1.00 46.56 96 PRO A C 1
ATOM 741 O O . PRO A 1 96 ? -42.723 11.379 58.833 1.00 46.56 96 PRO A O 1
ATOM 744 N N . SER A 1 97 ? -41.586 9.452 58.746 1.00 53.50 97 SER A N 1
ATOM 745 C CA . SER A 1 97 ? -42.177 8.889 59.965 1.00 53.50 97 SER A CA 1
ATOM 746 C C . SER A 1 97 ? -41.097 8.757 61.039 1.00 53.50 97 SER A C 1
ATOM 748 O O . SER A 1 97 ? -40.245 7.866 60.964 1.00 53.50 97 SER A O 1
ATOM 750 N N . GLU A 1 98 ? -41.132 9.649 62.028 1.00 54.12 98 GLU A N 1
ATOM 751 C CA . GLU A 1 98 ? -40.406 9.545 63.298 1.00 54.12 98 GLU A CA 1
ATOM 752 C C . GLU A 1 98 ? -40.889 8.309 64.068 1.00 54.12 98 GLU A C 1
ATOM 754 O O . GLU A 1 98 ? -41.833 8.369 64.849 1.00 54.12 98 GLU A O 1
ATOM 759 N N . ASN A 1 99 ? -40.260 7.156 63.836 1.00 56.28 99 ASN A N 1
ATOM 760 C CA . ASN A 1 99 ? -40.564 5.930 64.570 1.00 56.28 99 ASN A CA 1
ATOM 761 C C . ASN A 1 99 ? -39.360 5.545 65.453 1.00 56.28 99 ASN A C 1
ATOM 763 O O . ASN A 1 99 ? -38.330 5.122 64.918 1.00 56.28 99 ASN A O 1
ATOM 767 N N . PRO A 1 100 ? -39.467 5.612 66.798 1.00 60.41 100 PRO A N 1
ATOM 768 C CA . PRO A 1 100 ? -38.351 5.370 67.728 1.00 60.41 100 PRO A CA 1
ATOM 769 C C . PRO A 1 100 ? -37.811 3.929 67.688 1.00 60.41 100 PRO A C 1
ATOM 771 O O . PRO A 1 100 ? -36.706 3.650 68.155 1.00 60.41 100 PRO A O 1
ATOM 774 N N . ASN A 1 101 ? -38.557 3.002 67.082 1.00 58.66 101 ASN A N 1
ATOM 775 C CA . ASN A 1 101 ? -38.152 1.608 66.916 1.00 58.66 101 ASN A CA 1
ATOM 776 C C . ASN A 1 101 ? -36.993 1.440 65.904 1.00 58.66 101 ASN A C 1
ATOM 778 O O . ASN A 1 101 ? -36.163 0.544 66.048 1.00 58.66 101 ASN A O 1
ATOM 782 N N . LEU A 1 102 ? -36.871 2.349 64.924 1.00 61.53 102 LEU A N 1
ATOM 783 C CA . LEU A 1 102 ? -35.764 2.354 63.956 1.00 61.53 102 LEU A CA 1
ATOM 784 C C . LEU A 1 102 ? -34.428 2.732 64.613 1.00 61.53 102 LEU A C 1
ATOM 786 O O . LEU A 1 102 ? -33.376 2.220 64.233 1.00 61.53 102 LEU A O 1
ATOM 790 N N . GLN A 1 103 ? -34.466 3.583 65.641 1.00 58.31 103 GLN A N 1
ATOM 791 C CA . GLN A 1 103 ? -33.273 4.019 66.366 1.00 58.31 103 GLN A CA 1
ATOM 792 C C . GLN A 1 103 ? -32.663 2.884 67.200 1.00 58.31 103 GLN A C 1
ATOM 794 O O . GLN A 1 103 ? -31.444 2.720 67.232 1.00 58.31 103 GLN A O 1
ATOM 799 N N . ARG A 1 104 ? -33.508 2.035 67.801 1.00 58.44 104 ARG A N 1
ATOM 800 C CA . ARG A 1 104 ? -33.067 0.828 68.517 1.00 58.44 104 ARG A CA 1
ATOM 801 C C . ARG A 1 104 ? -32.495 -0.232 67.569 1.00 58.44 104 ARG A C 1
ATOM 803 O O . ARG A 1 104 ? -31.480 -0.839 67.897 1.00 58.44 104 ARG A O 1
ATOM 810 N N . ALA A 1 105 ? -33.093 -0.413 66.390 1.00 60.34 105 ALA A N 1
ATOM 811 C CA . ALA A 1 105 ? -32.572 -1.321 65.366 1.00 60.34 105 ALA A CA 1
ATOM 812 C C . ALA A 1 105 ? -31.209 -0.862 64.810 1.00 60.34 105 ALA A C 1
ATOM 814 O O . ALA A 1 105 ? -30.328 -1.690 64.583 1.00 60.34 105 ALA A O 1
ATOM 815 N N . ASN A 1 106 ? -31.002 0.452 64.661 1.00 60.16 106 ASN A N 1
ATOM 816 C CA . ASN A 1 106 ? -29.693 1.007 64.309 1.00 60.16 106 ASN A CA 1
ATOM 817 C C . ASN A 1 106 ? -28.646 0.726 65.393 1.00 60.16 106 ASN A C 1
ATOM 819 O O . ASN A 1 106 ? -27.538 0.323 65.064 1.00 60.16 106 ASN A O 1
ATOM 823 N N . MET A 1 107 ? -28.996 0.854 66.676 1.00 60.09 107 MET A N 1
ATOM 824 C CA . MET A 1 107 ? -28.055 0.605 67.776 1.00 60.09 107 MET A CA 1
ATOM 825 C C . MET A 1 107 ? -27.641 -0.872 67.905 1.00 60.09 107 MET A C 1
ATOM 827 O O . MET A 1 107 ? -26.491 -1.155 68.229 1.00 60.09 107 MET A O 1
ATOM 831 N N . ALA A 1 108 ? -28.539 -1.808 67.581 1.00 60.56 108 ALA A N 1
ATOM 832 C CA . ALA A 1 108 ? -28.226 -3.238 67.521 1.00 60.56 108 ALA A CA 1
ATOM 833 C C . ALA A 1 108 ? -27.295 -3.599 66.345 1.00 60.56 108 ALA A C 1
ATOM 835 O O . ALA A 1 108 ? -26.426 -4.453 66.502 1.00 60.56 108 ALA A O 1
ATOM 836 N N . ARG A 1 109 ? -27.409 -2.905 65.199 1.00 58.00 109 ARG A N 1
ATOM 837 C CA . ARG A 1 109 ? -26.504 -3.088 64.046 1.00 58.00 109 ARG A CA 1
ATOM 838 C C . ARG A 1 109 ? -25.050 -2.720 64.347 1.00 58.00 109 ARG A C 1
ATOM 840 O O . ARG A 1 109 ? -24.153 -3.357 63.809 1.00 58.00 109 ARG A O 1
ATOM 847 N N . PHE A 1 110 ? -24.810 -1.731 65.210 1.00 57.59 110 PHE A N 1
ATOM 848 C CA . PHE A 1 110 ? -23.451 -1.354 65.625 1.00 57.59 110 PHE A CA 1
ATOM 849 C C . PHE A 1 110 ? -22.788 -2.398 66.536 1.00 57.59 110 PHE A C 1
ATOM 851 O O . PHE A 1 110 ? -21.566 -2.445 66.603 1.00 57.59 110 PHE A O 1
ATOM 858 N N . GLN A 1 111 ? -23.568 -3.241 67.222 1.00 57.81 111 GLN A N 1
ATOM 859 C CA . GLN A 1 111 ? -23.043 -4.316 68.075 1.00 57.81 111 GLN A CA 1
ATOM 860 C C . GLN A 1 111 ? -22.780 -5.609 67.290 1.00 57.81 111 GLN A C 1
ATOM 862 O O . GLN A 1 111 ? -21.902 -6.375 67.663 1.00 57.81 111 GLN A O 1
ATOM 867 N N . SER A 1 112 ? -23.498 -5.832 66.185 1.00 53.62 112 SER A N 1
ATOM 868 C CA . SER A 1 112 ? -23.276 -6.953 65.258 1.00 53.62 112 SER A CA 1
ATOM 869 C C . SER A 1 112 ? -22.205 -6.676 64.191 1.00 53.62 112 SER A C 1
ATOM 871 O O . SER A 1 112 ? -21.993 -7.508 63.320 1.00 53.62 112 SER A O 1
ATOM 873 N N . ALA A 1 113 ? -21.550 -5.512 64.230 1.00 53.28 113 ALA A N 1
ATOM 874 C CA . ALA A 1 113 ? -20.525 -5.091 63.269 1.00 53.28 113 ALA A CA 1
ATOM 875 C C . ALA A 1 113 ? -19.126 -5.680 63.544 1.00 53.28 113 ALA A C 1
ATOM 877 O O . ALA A 1 113 ? -18.153 -5.236 62.953 1.00 53.28 113 ALA A O 1
ATOM 878 N N . THR A 1 114 ? -19.004 -6.634 64.471 1.00 54.62 114 THR A N 1
ATOM 879 C CA . THR A 1 114 ? -17.743 -7.346 64.749 1.00 54.62 114 THR A CA 1
ATOM 880 C C . THR A 1 114 ? -17.584 -8.623 63.923 1.00 54.62 114 THR A C 1
ATOM 882 O O . THR A 1 114 ? -16.555 -9.280 64.034 1.00 54.62 114 THR A O 1
ATOM 885 N N . ASP A 1 115 ? -18.609 -9.009 63.159 1.00 56.97 115 ASP A N 1
ATOM 886 C CA . ASP A 1 115 ? -18.605 -10.201 62.312 1.00 56.97 115 ASP A CA 1
ATOM 887 C C . ASP A 1 115 ? -18.726 -9.775 60.840 1.00 56.97 115 ASP A C 1
ATOM 889 O O . ASP A 1 115 ? -19.808 -9.722 60.253 1.00 56.97 115 ASP A O 1
ATOM 893 N N . ASP A 1 116 ? -17.589 -9.384 60.265 1.00 56.00 116 ASP A N 1
ATOM 894 C CA . ASP A 1 116 ? -17.461 -8.916 58.878 1.00 56.00 116 ASP A CA 1
ATOM 895 C C . ASP A 1 116 ? -17.545 -10.057 57.838 1.00 56.00 116 ASP A C 1
ATOM 897 O O . ASP A 1 116 ? -17.530 -9.799 56.635 1.00 56.00 116 ASP A O 1
ATOM 901 N N . VAL A 1 117 ? -17.713 -11.311 58.285 1.00 57.69 117 VAL A N 1
ATOM 902 C CA . VAL A 1 117 ? -17.718 -12.537 57.456 1.00 57.69 117 VAL A CA 1
ATOM 903 C C . VAL A 1 117 ? -18.955 -12.641 56.542 1.00 57.69 117 VAL A C 1
ATOM 905 O O . VAL A 1 117 ? -18.996 -13.436 55.605 1.00 57.69 117 VAL A O 1
ATOM 908 N N . ALA A 1 118 ? -19.997 -11.837 56.779 1.00 58.78 118 ALA A N 1
ATOM 909 C CA . ALA A 1 118 ? -21.264 -11.918 56.042 1.00 58.78 118 ALA A CA 1
ATOM 910 C C . ALA A 1 118 ? -21.487 -10.796 55.009 1.00 58.78 118 ALA A C 1
ATOM 912 O O . ALA A 1 118 ? -22.552 -10.751 54.386 1.00 58.78 118 ALA A O 1
ATOM 913 N N . SER A 1 119 ? -20.529 -9.879 54.818 1.00 56.66 119 SER A N 1
ATOM 914 C CA . SER A 1 119 ? -20.711 -8.697 53.963 1.00 56.66 119 SER A CA 1
ATOM 915 C C . SER A 1 119 ? -19.675 -8.655 52.827 1.00 56.66 119 SER A C 1
ATOM 917 O O . SER A 1 119 ? -18.542 -8.225 53.045 1.00 56.66 119 SER A O 1
ATOM 919 N N . PRO A 1 120 ? -20.050 -9.008 51.579 1.00 57.88 120 PRO A N 1
ATOM 920 C CA . PRO A 1 120 ? -19.126 -9.055 50.436 1.00 57.88 120 PRO A CA 1
ATOM 921 C C . PRO A 1 120 ? -18.409 -7.725 50.151 1.00 57.88 120 PRO A C 1
ATOM 923 O O . PRO A 1 120 ? -17.323 -7.703 49.580 1.00 57.88 120 PRO A O 1
ATOM 926 N N . SER A 1 121 ? -19.019 -6.596 50.533 1.00 62.16 121 SER A N 1
ATOM 927 C CA . SER A 1 121 ? -18.419 -5.264 50.387 1.00 62.16 121 SER A CA 1
ATOM 928 C C . SER A 1 121 ? -17.412 -4.907 51.487 1.00 62.16 121 SER A C 1
ATOM 930 O O . SER A 1 121 ? -16.631 -3.985 51.275 1.00 62.16 121 SER A O 1
ATOM 932 N N . ALA A 1 122 ? -17.416 -5.599 52.634 1.00 60.06 122 ALA A N 1
ATOM 933 C CA . ALA A 1 122 ? -16.489 -5.354 53.746 1.00 60.06 122 ALA A CA 1
ATOM 934 C C . ALA A 1 122 ? -15.186 -6.171 53.611 1.00 60.06 122 ALA A C 1
ATOM 936 O O . ALA A 1 122 ? -14.104 -5.661 53.914 1.00 60.06 122 ALA A O 1
ATOM 937 N N . GLU A 1 123 ? -15.263 -7.389 53.058 1.00 55.66 123 GLU A N 1
ATOM 938 C CA . GLU A 1 123 ? -14.088 -8.235 52.774 1.00 55.66 123 GLU A CA 1
ATOM 939 C C . GLU A 1 123 ? -13.203 -7.681 51.640 1.00 55.66 123 GLU A C 1
ATOM 941 O O . GLU A 1 123 ? -11.990 -7.874 51.642 1.00 55.66 123 GLU A O 1
ATOM 946 N N . ALA A 1 124 ? -13.774 -6.920 50.697 1.00 57.38 124 ALA A N 1
ATOM 947 C CA . ALA A 1 124 ? -13.050 -6.374 49.542 1.00 5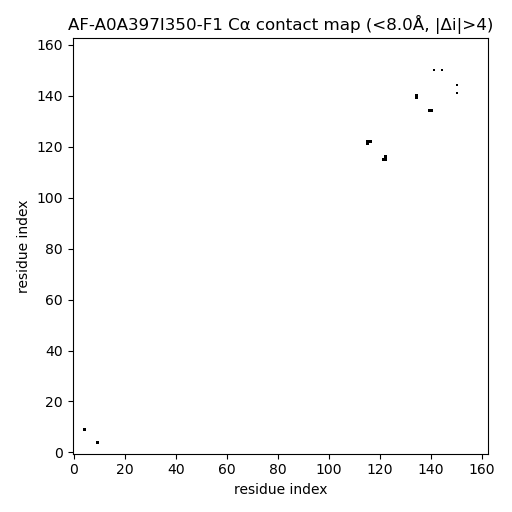7.38 124 ALA A CA 1
ATOM 948 C C . ALA A 1 124 ? -11.969 -5.329 49.897 1.00 57.38 124 ALA A C 1
ATOM 950 O O . ALA A 1 124 ? -11.109 -5.033 49.070 1.00 57.38 124 ALA A O 1
ATOM 951 N N . GLY A 1 125 ? -12.015 -4.750 51.103 1.00 60.03 125 GLY A N 1
ATOM 952 C CA . GLY A 1 125 ? -11.011 -3.802 51.602 1.00 60.03 125 GLY A CA 1
ATOM 953 C C . GLY A 1 125 ? -9.908 -4.431 52.461 1.00 60.03 125 GLY A C 1
ATOM 954 O O . GLY A 1 125 ? -8.993 -3.717 52.863 1.00 60.03 125 GLY A O 1
ATOM 955 N N . HIS A 1 126 ? -10.004 -5.733 52.759 1.00 55.72 126 HIS A N 1
ATOM 956 C CA . HIS A 1 126 ? -9.090 -6.463 53.649 1.00 55.72 126 HIS A CA 1
ATOM 957 C C . HIS A 1 126 ? -8.005 -7.260 52.908 1.00 55.72 126 HIS A C 1
ATOM 959 O O . HIS A 1 126 ? -7.204 -7.936 53.553 1.00 55.72 126 HIS A O 1
ATOM 965 N N . ASP A 1 127 ? -7.944 -7.173 51.577 1.00 59.81 127 ASP A N 1
ATOM 966 C CA . ASP A 1 127 ? -6.839 -7.737 50.801 1.00 59.81 127 ASP A CA 1
ATOM 967 C C . ASP A 1 127 ? -5.577 -6.894 51.067 1.00 59.81 127 ASP A C 1
ATOM 969 O O . ASP A 1 127 ? -5.567 -5.703 50.721 1.00 59.81 127 ASP A O 1
ATOM 973 N N . PRO A 1 128 ? -4.531 -7.428 51.733 1.00 63.88 128 PRO A N 1
ATOM 974 C CA . PRO A 1 128 ? -3.278 -6.701 51.858 1.00 63.88 128 PRO A CA 1
ATOM 975 C C . PRO A 1 128 ? -2.822 -6.360 50.443 1.00 63.88 128 PRO A C 1
ATOM 977 O O . PRO A 1 128 ? -2.678 -7.256 49.615 1.00 63.88 128 PRO A O 1
ATOM 980 N N . ALA A 1 129 ? -2.657 -5.060 50.164 1.00 56.44 129 ALA A N 1
ATOM 981 C CA . ALA A 1 129 ? -2.274 -4.562 48.847 1.00 56.44 129 ALA A CA 1
ATOM 982 C C . ALA A 1 129 ? -1.227 -5.500 48.238 1.00 56.44 129 ALA A C 1
ATOM 984 O O . ALA A 1 129 ? -0.251 -5.776 48.941 1.00 56.44 129 ALA A O 1
ATOM 985 N N . PRO A 1 130 ? -1.400 -5.992 46.994 1.00 57.31 130 PRO A N 1
ATOM 986 C CA . PRO A 1 130 ? -0.380 -6.793 46.345 1.00 57.31 130 PRO A CA 1
ATOM 987 C C . PRO A 1 130 ? 0.913 -5.987 46.378 1.00 57.31 130 PRO A C 1
ATOM 989 O O . PRO A 1 130 ? 1.083 -5.030 45.618 1.00 57.31 130 PRO A O 1
ATOM 992 N N . THR A 1 131 ? 1.793 -6.304 47.328 1.00 57.56 131 THR A N 1
ATOM 993 C CA . THR A 1 131 ? 3.091 -5.668 47.446 1.00 57.56 131 THR A CA 1
ATOM 994 C C . THR A 1 131 ? 3.850 -6.165 46.244 1.00 57.56 131 THR A C 1
ATOM 996 O O . THR A 1 131 ? 4.393 -7.268 46.221 1.00 57.56 131 THR A O 1
ATOM 999 N N . ARG A 1 132 ? 3.794 -5.367 45.184 1.00 47.69 132 ARG A N 1
ATOM 1000 C CA . ARG A 1 132 ? 4.666 -5.513 44.043 1.00 47.69 132 ARG A CA 1
ATOM 1001 C C . ARG A 1 132 ? 6.077 -5.402 44.597 1.00 47.69 132 ARG A C 1
ATOM 1003 O O . ARG A 1 132 ? 6.465 -4.334 45.063 1.00 47.69 132 ARG A O 1
ATOM 1010 N N . HIS A 1 133 ? 6.822 -6.497 44.555 1.00 53.22 133 HIS A N 1
ATOM 1011 C CA . HIS A 1 133 ? 8.267 -6.420 44.646 1.00 53.22 133 HIS A CA 1
ATOM 1012 C C . HIS A 1 133 ? 8.722 -5.623 43.419 1.00 53.22 133 HIS A C 1
ATOM 1014 O O . HIS A 1 133 ? 8.736 -6.125 42.296 1.00 53.22 133 HIS A O 1
ATOM 1020 N N . GLU A 1 134 ? 8.976 -4.328 43.595 1.00 53.25 134 GLU A N 1
ATOM 1021 C CA . GLU A 1 134 ? 9.932 -3.669 42.721 1.00 53.25 134 GLU A CA 1
ATOM 1022 C C . GLU A 1 134 ? 11.285 -4.303 43.060 1.00 53.25 134 GLU A C 1
ATOM 1024 O O . GLU A 1 134 ? 11.628 -4.359 44.241 1.00 53.25 134 GLU A O 1
ATOM 1029 N N . PRO A 1 135 ? 12.018 -4.861 42.083 1.00 54.97 135 PRO A N 1
ATOM 1030 C CA . PRO A 1 135 ? 13.316 -5.456 42.365 1.00 54.97 135 PRO A CA 1
ATOM 1031 C C . PRO A 1 135 ? 14.214 -4.371 42.964 1.00 54.97 135 PRO A C 1
ATOM 1033 O O . PRO A 1 135 ? 14.511 -3.377 42.298 1.00 54.97 135 PRO A O 1
ATOM 1036 N N . GLU A 1 136 ? 14.635 -4.544 44.219 1.00 56.72 136 GLU A N 1
ATOM 1037 C CA . GLU A 1 136 ? 15.432 -3.544 44.947 1.00 56.72 136 GLU A CA 1
ATOM 1038 C C . GLU A 1 136 ? 16.840 -3.390 44.350 1.00 56.72 136 GLU A C 1
ATOM 1040 O O . GLU A 1 136 ? 17.545 -2.417 44.622 1.00 56.72 136 GLU A O 1
ATOM 1045 N N . THR A 1 137 ? 17.260 -4.330 43.497 1.00 59.03 137 THR A N 1
ATOM 1046 C CA . THR A 1 137 ? 18.584 -4.330 42.877 1.00 59.03 137 THR A CA 1
ATOM 1047 C C . THR A 1 137 ? 18.536 -4.590 41.370 1.00 59.03 137 THR A C 1
ATOM 1049 O O . THR A 1 137 ? 17.741 -5.372 40.846 1.00 59.03 137 THR A O 1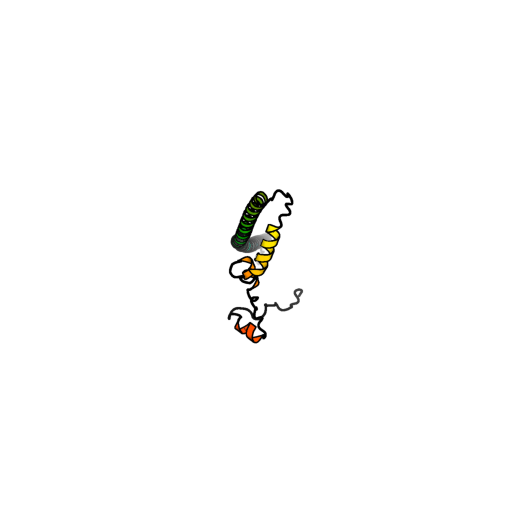
ATOM 1052 N N . GLU A 1 138 ? 19.445 -3.944 40.633 1.00 57.16 138 GLU A N 1
ATOM 1053 C CA . GLU A 1 138 ? 19.587 -4.093 39.177 1.00 57.16 138 GLU A CA 1
ATOM 1054 C C . GLU A 1 138 ? 19.857 -5.551 38.758 1.00 57.16 138 GLU A C 1
ATOM 1056 O O . GLU A 1 138 ? 19.420 -5.969 37.687 1.00 57.16 138 GLU A O 1
ATOM 1061 N N . ALA A 1 139 ? 20.510 -6.336 39.619 1.00 57.94 139 ALA A N 1
ATOM 1062 C CA . ALA A 1 139 ? 20.790 -7.752 39.391 1.00 57.94 139 ALA A CA 1
ATOM 1063 C C . ALA A 1 139 ? 19.517 -8.620 39.381 1.00 57.94 139 ALA A C 1
ATOM 1065 O O . ALA A 1 139 ? 19.394 -9.519 38.550 1.00 57.94 139 ALA A O 1
ATOM 1066 N N . GLU A 1 140 ? 18.549 -8.322 40.247 1.00 57.41 140 GLU A N 1
ATOM 1067 C CA . GLU A 1 140 ? 17.290 -9.069 40.363 1.00 57.41 140 GLU A CA 1
ATOM 1068 C C . GLU A 1 140 ? 16.371 -8.809 39.156 1.00 57.41 140 GLU A C 1
ATOM 1070 O O . GLU A 1 140 ? 15.805 -9.736 38.577 1.00 57.41 140 GLU A O 1
ATOM 1075 N N . ARG A 1 141 ? 16.381 -7.571 38.635 1.00 58.75 141 ARG A N 1
ATOM 1076 C CA . ARG A 1 141 ? 15.699 -7.190 37.382 1.00 58.75 141 ARG A CA 1
ATOM 1077 C C . ARG A 1 141 ? 16.223 -7.932 36.144 1.00 58.75 141 ARG A C 1
ATOM 1079 O O . ARG A 1 141 ? 15.522 -8.029 35.138 1.00 58.75 141 ARG A O 1
ATOM 1086 N N . VAL A 1 142 ? 17.480 -8.376 36.164 1.00 56.97 142 VAL A N 1
ATOM 1087 C CA . VAL A 1 142 ? 18.129 -9.064 35.034 1.00 56.97 142 VAL A CA 1
ATOM 1088 C C . VAL A 1 142 ? 17.855 -10.569 35.061 1.00 56.97 142 VAL A C 1
ATOM 1090 O O . VAL A 1 142 ? 17.808 -11.180 33.998 1.00 56.97 142 VAL A O 1
ATOM 1093 N N . LEU A 1 143 ? 17.624 -11.152 36.241 1.00 57.94 143 LEU A N 1
ATOM 1094 C CA . LEU A 1 143 ? 17.289 -12.571 36.396 1.00 57.94 143 LEU A CA 1
ATOM 1095 C C . LEU A 1 143 ? 15.824 -12.874 36.047 1.00 57.94 143 LEU A C 1
ATOM 1097 O O . LEU A 1 143 ? 15.548 -13.930 35.481 1.00 57.94 143 LEU A O 1
ATOM 1101 N N . GLU A 1 144 ? 14.899 -11.951 36.331 1.00 56.44 144 GLU A N 1
ATOM 1102 C CA . GLU A 1 144 ? 13.479 -12.106 35.971 1.00 56.44 144 GLU A CA 1
ATOM 1103 C C . GLU A 1 144 ? 13.188 -11.859 34.484 1.00 56.44 144 GLU A C 1
ATOM 1105 O O . GLU A 1 144 ? 12.191 -12.348 33.947 1.00 56.44 144 GLU A O 1
ATOM 1110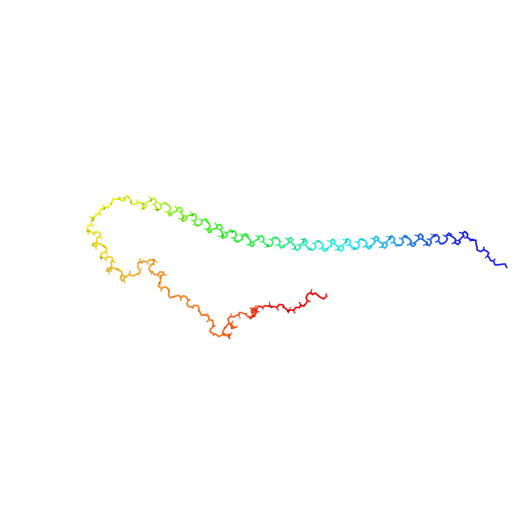 N N . LYS A 1 145 ? 14.057 -11.122 33.785 1.00 60.38 145 LYS A N 1
ATOM 1111 C CA . LYS A 1 145 ? 13.941 -10.943 32.336 1.00 60.38 145 LYS A CA 1
ATOM 1112 C C . LYS A 1 145 ? 14.323 -12.245 31.642 1.00 60.38 145 LYS A C 1
ATOM 1114 O O . LYS A 1 145 ? 15.467 -12.691 31.701 1.00 60.38 145 LYS A O 1
ATOM 1119 N N . GLY A 1 146 ? 13.361 -12.856 30.951 1.00 61.16 146 GLY A N 1
ATOM 1120 C CA . GLY A 1 146 ? 13.609 -14.045 30.142 1.00 61.16 146 GLY A CA 1
ATOM 1121 C C . GLY A 1 146 ? 14.752 -13.817 29.147 1.00 61.16 146 GLY A C 1
ATOM 1122 O O . GLY A 1 146 ? 14.974 -12.700 28.686 1.00 61.16 146 GLY A O 1
ATOM 1123 N N . LYS A 1 147 ? 15.455 -14.893 28.772 1.00 63.16 147 LYS A N 1
ATOM 1124 C CA . LYS A 1 147 ? 16.666 -14.916 27.916 1.00 63.16 147 LYS A CA 1
ATOM 1125 C C . LYS A 1 147 ? 16.592 -14.092 26.612 1.00 63.16 147 LYS A C 1
ATOM 1127 O O . LYS A 1 147 ? 17.619 -13.845 25.985 1.00 63.16 147 LYS A O 1
ATOM 1132 N N . TYR A 1 148 ? 15.395 -13.693 26.190 1.00 57.47 148 TYR A N 1
ATOM 1133 C CA . TYR A 1 148 ? 15.122 -12.981 24.944 1.00 57.47 148 TYR A CA 1
ATOM 1134 C C . TYR A 1 148 ? 14.612 -11.546 25.137 1.00 57.47 148 TYR A C 1
ATOM 1136 O O . TYR A 1 148 ? 14.318 -10.876 24.149 1.00 57.47 148 TYR A O 1
ATOM 1144 N N . GLU A 1 149 ? 14.524 -11.047 26.371 1.00 65.88 149 GLU A N 1
ATOM 1145 C CA . GLU A 1 149 ? 14.185 -9.649 26.622 1.00 65.88 149 GLU A CA 1
ATOM 1146 C C . GLU A 1 149 ? 15.439 -8.778 26.679 1.00 65.88 149 GLU A C 1
ATOM 1148 O O . GLU A 1 149 ? 16.386 -9.031 27.425 1.00 65.88 149 GLU A O 1
ATOM 1153 N N . ALA A 1 150 ? 15.446 -7.710 25.883 1.00 64.12 150 ALA A N 1
ATOM 1154 C CA . ALA A 1 150 ? 16.546 -6.761 25.883 1.00 64.12 150 ALA A CA 1
ATOM 1155 C C . ALA A 1 150 ? 16.650 -6.071 27.256 1.00 64.12 150 ALA A C 1
ATOM 1157 O O . ALA A 1 150 ? 15.712 -5.424 27.735 1.00 64.12 150 ALA A O 1
ATOM 1158 N N . ALA A 1 151 ? 17.822 -6.176 27.891 1.00 68.44 151 ALA A N 1
ATOM 1159 C CA . ALA A 1 151 ? 18.090 -5.531 29.177 1.00 68.44 151 ALA A CA 1
ATOM 1160 C C . ALA A 1 151 ? 17.902 -4.004 29.109 1.00 68.44 151 ALA A C 1
ATOM 1162 O O . ALA A 1 151 ? 17.427 -3.402 30.077 1.00 68.44 151 ALA A O 1
ATOM 1163 N N . GLN A 1 152 ? 18.214 -3.413 27.949 1.00 67.44 152 GLN A N 1
ATOM 1164 C CA . GLN A 1 152 ? 18.055 -1.997 27.634 1.00 67.44 152 GLN A CA 1
ATOM 1165 C C . GLN A 1 152 ? 17.368 -1.806 26.269 1.00 67.44 152 GLN A C 1
ATOM 1167 O O . GLN A 1 152 ? 17.654 -2.561 25.335 1.00 67.44 152 GLN A O 1
ATOM 1172 N N . PRO A 1 153 ? 16.501 -0.789 26.111 1.00 77.06 153 PRO A N 1
ATOM 1173 C CA . PRO A 1 153 ? 15.914 -0.446 24.818 1.00 77.06 153 PRO A CA 1
ATOM 1174 C C . PRO A 1 153 ? 16.991 -0.064 23.794 1.00 77.06 153 PRO A C 1
ATOM 1176 O O . PRO A 1 153 ? 17.860 0.763 24.079 1.00 77.06 153 PRO A O 1
ATOM 1179 N N . PHE A 1 154 ? 16.917 -0.623 22.583 1.00 78.31 154 PHE A N 1
ATOM 1180 C CA . PHE A 1 154 ? 17.840 -0.272 21.503 1.00 78.31 154 PHE A CA 1
ATOM 1181 C C . PHE A 1 154 ? 17.715 1.214 21.141 1.00 78.31 154 PHE A C 1
ATOM 1183 O O . PHE A 1 154 ? 16.628 1.701 20.820 1.00 78.31 154 PHE A O 1
ATOM 1190 N N . ARG A 1 155 ? 18.842 1.936 21.161 1.00 80.25 155 ARG A N 1
ATOM 1191 C CA . ARG A 1 155 ? 18.941 3.311 20.663 1.00 80.25 155 ARG A CA 1
ATOM 1192 C C . ARG A 1 155 ? 19.898 3.337 19.473 1.00 80.25 155 ARG A C 1
ATOM 1194 O O . ARG A 1 155 ? 21.067 2.996 19.654 1.00 80.25 155 ARG A O 1
ATOM 1201 N N . PRO A 1 156 ? 19.441 3.734 18.274 1.00 80.62 156 PRO A N 1
ATOM 1202 C CA . PRO A 1 156 ? 20.331 3.847 17.129 1.00 80.62 156 PRO A CA 1
ATOM 1203 C C . PRO A 1 156 ? 21.423 4.900 17.401 1.00 80.62 156 PRO A C 1
ATOM 1205 O O . PRO A 1 156 ? 21.153 5.890 18.093 1.00 80.62 156 PRO A O 1
ATOM 1208 N N . PRO A 1 157 ? 22.642 4.721 16.858 1.00 80.31 157 PRO A N 1
ATOM 1209 C CA . PRO A 1 157 ? 23.717 5.699 16.984 1.00 80.31 157 PRO A CA 1
ATOM 1210 C C . PRO A 1 157 ? 23.267 7.080 16.498 1.00 80.31 157 PRO A C 1
ATOM 1212 O O . PRO A 1 157 ? 22.578 7.199 15.480 1.00 80.31 157 PRO A O 1
ATOM 1215 N N . ARG A 1 158 ? 23.665 8.140 17.210 1.00 74.44 158 ARG A N 1
ATOM 1216 C CA . ARG A 1 158 ? 23.442 9.516 16.748 1.00 74.44 158 ARG A CA 1
ATOM 1217 C C . ARG A 1 158 ? 24.363 9.773 15.553 1.00 74.44 158 ARG A C 1
ATOM 1219 O O . ARG A 1 158 ? 25.533 10.079 15.735 1.00 74.44 158 ARG A O 1
ATOM 1226 N N . GLY A 1 159 ? 23.843 9.579 14.344 1.00 79.56 159 GLY A N 1
ATOM 1227 C CA . GLY A 1 159 ? 24.534 9.877 13.091 1.00 79.56 159 GLY A CA 1
ATOM 1228 C C . GLY A 1 159 ? 24.073 11.203 12.488 1.00 79.56 159 GLY A C 1
ATOM 1229 O O . GLY A 1 159 ? 22.885 11.530 12.538 1.00 79.56 159 GLY A O 1
ATOM 1230 N N . ASN A 1 160 ? 25.007 11.942 11.889 1.00 73.00 160 ASN A N 1
ATOM 1231 C CA . ASN A 1 160 ? 24.714 13.135 11.099 1.00 73.00 160 ASN A CA 1
ATOM 1232 C C . ASN A 1 160 ? 24.056 12.702 9.785 1.00 73.00 160 ASN A C 1
ATOM 1234 O O . ASN A 1 160 ? 24.718 12.212 8.879 1.00 73.00 160 ASN A O 1
ATOM 1238 N N . ARG A 1 161 ? 22.733 12.855 9.699 1.00 63.88 161 ARG A N 1
ATOM 1239 C CA . ARG A 1 161 ? 21.910 12.429 8.553 1.00 63.88 161 ARG A CA 1
ATOM 1240 C C . ARG A 1 161 ? 21.986 13.364 7.337 1.00 63.88 161 ARG A C 1
ATOM 1242 O O . ARG A 1 161 ? 21.121 13.284 6.476 1.00 63.88 161 ARG A O 1
ATOM 1249 N N . LEU A 1 162 ? 22.964 14.265 7.298 1.00 61.97 162 LEU A N 1
ATOM 1250 C CA . LEU A 1 162 ? 23.085 15.333 6.301 1.00 61.97 162 LEU A CA 1
ATOM 1251 C C . LEU A 1 162 ? 24.538 15.448 5.809 1.00 61.97 162 LEU A C 1
ATOM 1253 O O . LEU A 1 162 ? 25.151 16.506 5.932 1.00 61.97 162 LEU A O 1
ATOM 1257 N N . GLY A 1 163 ? 25.097 14.331 5.345 1.00 52.12 163 GLY A N 1
ATOM 1258 C CA . GLY A 1 163 ? 26.317 14.307 4.535 1.00 52.12 163 GLY A CA 1
ATOM 1259 C C . GLY A 1 163 ? 25.963 14.196 3.063 1.00 52.12 163 GLY A C 1
ATOM 1260 O O . GLY A 1 163 ? 24.938 13.533 2.780 1.00 52.12 163 GLY A O 1
#

Organism: NCBI:txid1245748

Secondary structure (DSSP, 8-state):
------HHHHHHHHHHHHHHHHHHHHHHHHHHHHHHHHHHHHHHHHHHHHHHHHHHHHHHHHHHHHHHHHHHHHHHHHHHHHHHHHHHHS---------HHHHHHHHHHHHSTT-GGG-HHHHTT-S--------SSHHHHHHSS-TTS-SS--------S--

Radius of gyration: 43.97 Å; Cα contacts (8 Å, |Δi|>4): 8; chains: 1; bounding box: 89×30×132 Å